Protein AF-A0A0C9Z7R1-F1 (afdb_monomer_lite)

InterPro domains:
  IPR043129 ATPase, nucleotide binding domain [SSF53067] (12-68)

Organism: NCBI:txid765257

Radius of gyration: 18.95 Å; chains: 1; bounding box: 38×37×53 Å

Foldseek 3Di:
DPVVQCDDPNDRDDDPVRVVVVCVVVLVVVLVVVVVCCVPDPDHAAEDEDDDDVLLDPVSVVSNCVSCVVVNHYYDYDHDPPPCPVVVVVVCCVPVVPDDD

pLDDT: mean 79.36, std 14.12, range [47.84, 95.0]

Sequence (101 aa):
MDKKLGMHRGALKLEKEDVAGFFKPSIDCIVNAVKEQCRMAKKMISTVFLVGGFAASDWLYNQIEVSMKSLGVKFFHLDSNINRAITNGGVSYFIDHSVTT

Secondary structure (DSSP, 8-state):
--GGGTEETTEEPPPHHHHHHHHHHHHHHHHHHHHHHHHH-SS---EEEE-STTTT-HHHHHHHHHHHGGGTPEEEE--SS-TTHHHHHHHHHHHH-----

Structure (mmCIF, N/CA/C/O backbone):
data_AF-A0A0C9Z7R1-F1
#
_entry.id   AF-A0A0C9Z7R1-F1
#
loop_
_atom_site.group_PDB
_atom_site.id
_atom_site.type_symbol
_atom_site.label_atom_id
_atom_site.label_alt_id
_atom_site.label_comp_id
_atom_site.label_asym_id
_atom_site.label_entity_id
_atom_site.label_seq_id
_atom_site.pdbx_PDB_ins_code
_atom_site.Cartn_x
_atom_site.Cartn_y
_atom_site.Cartn_z
_atom_site.occupancy
_atom_site.B_iso_or_equiv
_atom_site.auth_seq_id
_atom_site.auth_comp_id
_atom_site.auth_asym_id
_atom_site.auth_atom_id
_atom_site.pdbx_PDB_model_num
ATOM 1 N N . MET A 1 1 ? 25.812 -2.871 -30.171 1.00 48.78 1 MET A N 1
ATOM 2 C CA . MET A 1 1 ? 24.534 -2.307 -29.681 1.00 48.78 1 MET A CA 1
ATOM 3 C C . MET A 1 1 ? 23.714 -3.456 -29.134 1.00 48.78 1 MET A C 1
ATOM 5 O O . MET A 1 1 ? 23.397 -4.369 -29.891 1.00 48.78 1 MET A O 1
ATOM 9 N N . ASP A 1 2 ? 23.478 -3.450 -27.826 1.00 56.75 2 ASP A N 1
ATOM 10 C CA . ASP A 1 2 ? 22.967 -4.581 -27.051 1.00 56.75 2 ASP A CA 1
ATOM 11 C C . ASP A 1 2 ? 21.459 -4.801 -27.250 1.00 56.75 2 ASP A C 1
ATOM 13 O O . ASP A 1 2 ? 20.623 -4.535 -26.390 1.00 56.75 2 ASP A O 1
ATOM 17 N N . LYS A 1 3 ? 21.093 -5.255 -28.453 1.00 57.25 3 LYS A N 1
ATOM 18 C CA . LYS A 1 3 ? 19.706 -5.598 -28.793 1.00 57.25 3 LYS A CA 1
ATOM 19 C C . LYS A 1 3 ? 19.170 -6.763 -27.953 1.00 57.25 3 LYS A C 1
ATOM 21 O O . LYS A 1 3 ? 17.957 -6.897 -27.853 1.00 57.25 3 LYS A O 1
ATOM 26 N N . LYS A 1 4 ? 20.046 -7.592 -27.365 1.00 66.06 4 LYS A N 1
ATOM 27 C CA . LYS A 1 4 ? 19.649 -8.722 -26.511 1.00 66.06 4 LYS A CA 1
ATOM 28 C C . LYS A 1 4 ? 19.138 -8.268 -25.145 1.00 66.06 4 LYS A C 1
ATOM 30 O O . LYS A 1 4 ? 18.262 -8.929 -24.607 1.00 66.06 4 LYS A O 1
ATOM 35 N N . LEU A 1 5 ? 19.631 -7.142 -24.628 1.00 68.38 5 LEU A N 1
ATOM 36 C CA . LEU A 1 5 ? 19.165 -6.549 -23.369 1.00 68.38 5 LEU A CA 1
ATOM 37 C C . LEU A 1 5 ? 18.006 -5.550 -23.543 1.00 68.38 5 LEU A C 1
ATOM 39 O O . LEU A 1 5 ? 17.634 -4.883 -22.587 1.00 68.38 5 LEU A O 1
ATOM 43 N N . GLY A 1 6 ? 17.450 -5.385 -24.752 1.00 69.88 6 GLY A N 1
ATOM 44 C CA . GLY A 1 6 ? 16.337 -4.452 -24.993 1.00 69.88 6 GLY A CA 1
ATOM 45 C C . GLY A 1 6 ? 16.702 -2.961 -24.885 1.00 69.88 6 GLY A C 1
ATOM 46 O O . GLY A 1 6 ? 15.814 -2.109 -24.839 1.00 69.88 6 GLY A O 1
ATOM 47 N N . MET A 1 7 ? 17.996 -2.620 -24.860 1.00 76.06 7 MET A N 1
ATOM 48 C CA . MET A 1 7 ? 18.463 -1.239 -24.720 1.00 76.06 7 MET A CA 1
ATOM 49 C C . MET A 1 7 ? 18.538 -0.522 -26.075 1.00 76.06 7 MET A C 1
ATOM 51 O O . MET A 1 7 ? 19.228 -0.961 -27.001 1.00 76.06 7 MET A O 1
ATOM 55 N N . HIS A 1 8 ? 17.880 0.635 -26.187 1.00 80.19 8 HIS A N 1
ATOM 56 C CA . HIS A 1 8 ? 17.938 1.503 -27.364 1.00 80.19 8 HIS A CA 1
ATOM 57 C C . HIS A 1 8 ? 18.242 2.948 -26.955 1.00 80.19 8 HIS A C 1
ATOM 59 O O . HIS A 1 8 ? 17.488 3.556 -26.205 1.00 80.19 8 HIS A O 1
ATOM 65 N N . ARG A 1 9 ? 19.351 3.513 -27.461 1.00 83.50 9 ARG A N 1
ATOM 66 C CA . ARG A 1 9 ? 19.782 4.903 -27.183 1.00 83.50 9 ARG A CA 1
ATOM 67 C C . ARG A 1 9 ? 19.874 5.246 -25.683 1.00 83.50 9 ARG A C 1
ATOM 69 O O . ARG A 1 9 ? 19.523 6.346 -25.278 1.00 83.50 9 ARG A O 1
ATOM 76 N N . GLY A 1 10 ? 20.330 4.301 -24.858 1.00 83.00 10 GLY A N 1
ATOM 77 C CA . GLY A 1 10 ? 20.435 4.487 -23.404 1.00 83.00 10 GLY A CA 1
ATOM 78 C C . GLY A 1 10 ? 19.114 4.341 -22.640 1.00 83.00 10 GLY A C 1
ATOM 79 O O . GLY A 1 10 ? 19.123 4.426 -21.418 1.00 83.00 10 GLY A O 1
ATOM 80 N N . ALA A 1 11 ? 17.998 4.076 -23.325 1.00 81.75 11 ALA A N 1
ATOM 81 C CA . ALA A 1 11 ? 16.732 3.724 -22.698 1.00 81.75 11 ALA A CA 1
ATOM 82 C C . ALA A 1 11 ? 16.558 2.200 -22.662 1.00 81.75 11 ALA A C 1
ATOM 84 O O . ALA A 1 11 ? 16.807 1.516 -23.659 1.00 81.75 11 ALA A O 1
ATOM 85 N N . LEU A 1 12 ? 16.108 1.684 -21.519 1.00 85.62 12 LEU A N 1
ATOM 86 C CA . LEU A 1 12 ? 15.670 0.302 -21.356 1.00 85.62 12 LEU A CA 1
ATOM 87 C C . LEU A 1 12 ? 14.143 0.279 -21.403 1.00 85.62 12 LEU A C 1
ATOM 89 O O . LEU A 1 12 ? 13.489 0.952 -20.606 1.00 85.62 12 LEU A O 1
ATOM 93 N N . LYS A 1 13 ? 13.576 -0.480 -22.339 1.00 84.62 13 LYS A N 1
ATOM 94 C CA . LYS A 1 13 ? 12.141 -0.753 -22.332 1.00 84.62 13 LYS A CA 1
ATOM 95 C C . LYS A 1 13 ? 11.894 -1.933 -21.398 1.00 84.62 13 LYS A C 1
ATOM 97 O O . LYS A 1 13 ? 12.453 -3.001 -21.615 1.00 84.62 13 LYS A O 1
ATOM 102 N N . LEU A 1 14 ? 11.083 -1.710 -20.373 1.00 87.56 14 LEU A N 1
ATOM 103 C CA . LEU A 1 14 ? 10.668 -2.743 -19.432 1.00 87.56 14 LEU A CA 1
ATOM 104 C C . LEU A 1 14 ? 9.269 -3.218 -19.802 1.00 87.56 14 LEU A C 1
ATOM 106 O O . LEU A 1 14 ? 8.398 -2.396 -20.110 1.00 87.56 14 LEU A O 1
ATOM 110 N N . GLU A 1 15 ? 9.062 -4.529 -19.765 1.00 88.81 15 GLU A N 1
ATOM 111 C CA . GLU A 1 15 ? 7.726 -5.093 -19.897 1.00 88.81 15 GLU A CA 1
ATOM 112 C C . GLU A 1 15 ? 6.954 -4.912 -18.584 1.00 88.81 15 GLU A C 1
ATOM 114 O O . GLU A 1 15 ? 7.526 -4.699 -17.508 1.00 88.81 15 GLU A O 1
ATOM 119 N N . LYS A 1 16 ? 5.622 -4.935 -18.666 1.00 85.75 16 LYS A N 1
ATOM 120 C CA . LYS A 1 16 ? 4.758 -4.651 -17.509 1.00 85.75 16 LYS A CA 1
ATOM 121 C C . LYS A 1 16 ? 4.994 -5.648 -16.377 1.00 85.75 16 LYS A C 1
ATOM 123 O O . LYS A 1 16 ? 4.95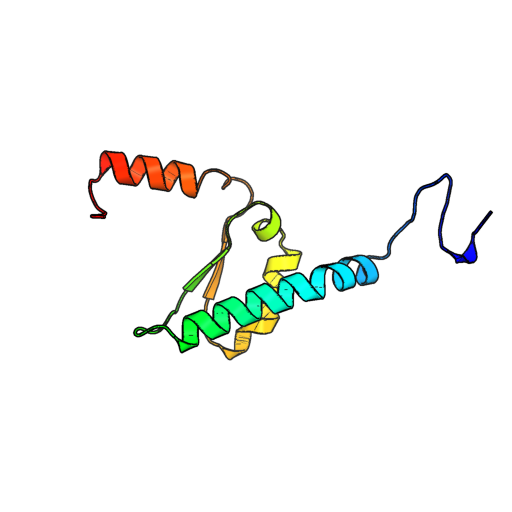0 -5.270 -15.210 1.00 85.75 16 LYS A O 1
ATOM 128 N N . GLU A 1 17 ? 5.251 -6.898 -16.733 1.00 89.50 17 GLU A N 1
ATOM 129 C CA . GLU A 1 17 ? 5.498 -8.012 -15.826 1.00 89.50 17 GLU A CA 1
ATOM 130 C C . GLU A 1 17 ? 6.805 -7.817 -15.050 1.00 89.50 17 GLU A C 1
ATOM 132 O O . GLU A 1 17 ? 6.840 -8.075 -13.847 1.00 89.50 17 GLU A O 1
ATOM 137 N N . ASP A 1 18 ? 7.845 -7.285 -15.699 1.00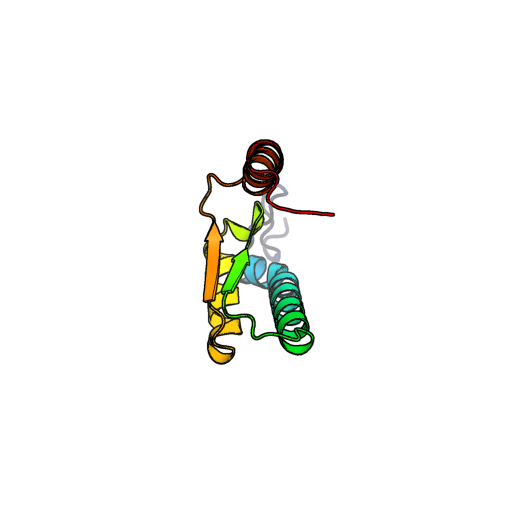 90.56 18 ASP A N 1
ATOM 138 C CA . ASP A 1 18 ? 9.124 -6.980 -15.051 1.00 90.56 18 ASP A CA 1
ATOM 139 C C . ASP A 1 18 ? 8.953 -5.860 -14.024 1.00 90.56 18 ASP A C 1
ATOM 141 O O . ASP A 1 18 ? 9.369 -5.985 -12.870 1.00 90.56 18 ASP A O 1
ATOM 145 N N . VAL A 1 19 ? 8.264 -4.781 -14.417 1.00 90.19 19 VAL A N 1
ATOM 146 C CA . VAL A 1 19 ? 7.965 -3.658 -13.518 1.00 90.19 19 VAL A CA 1
ATOM 147 C C . VAL A 1 19 ? 7.120 -4.129 -12.335 1.00 90.19 19 VAL A C 1
ATOM 149 O O . VAL A 1 19 ? 7.446 -3.822 -11.190 1.00 90.19 19 VAL A O 1
ATOM 152 N N . ALA A 1 20 ? 6.072 -4.917 -12.583 1.00 89.75 20 ALA A N 1
ATOM 153 C CA . ALA A 1 20 ? 5.257 -5.525 -11.533 1.00 89.75 20 ALA A CA 1
ATOM 154 C C . ALA A 1 20 ? 6.103 -6.390 -10.582 1.00 89.75 20 ALA A C 1
ATOM 156 O O . ALA A 1 20 ? 5.950 -6.301 -9.361 1.00 89.75 20 ALA A O 1
ATOM 157 N N . GLY A 1 21 ? 7.034 -7.174 -11.132 1.00 92.25 21 GLY A N 1
ATOM 158 C CA . GLY A 1 21 ? 7.989 -7.977 -10.376 1.00 92.25 21 GLY A CA 1
ATOM 159 C C . GLY A 1 21 ? 8.861 -7.139 -9.441 1.00 92.25 21 GLY A C 1
ATOM 160 O O . GLY A 1 21 ? 9.027 -7.504 -8.276 1.00 92.25 21 GLY A O 1
ATOM 161 N N . PHE A 1 22 ? 9.345 -5.980 -9.895 1.00 92.81 22 PHE A N 1
ATOM 162 C CA . PHE A 1 22 ? 10.148 -5.072 -9.066 1.00 92.81 22 PHE A CA 1
ATOM 163 C C . PHE A 1 22 ? 9.391 -4.532 -7.848 1.00 92.81 22 PHE A C 1
ATOM 165 O O . PHE A 1 22 ? 9.996 -4.321 -6.798 1.00 92.81 22 PHE A O 1
ATOM 172 N N . PHE A 1 23 ? 8.072 -4.348 -7.955 1.00 92.56 23 PHE A N 1
ATOM 173 C CA . PHE A 1 23 ? 7.233 -3.867 -6.852 1.00 92.56 23 PHE A CA 1
ATOM 174 C C . PHE A 1 23 ? 6.653 -4.981 -5.975 1.00 92.56 23 PHE A C 1
ATOM 176 O O . PHE A 1 23 ? 6.082 -4.689 -4.919 1.00 92.56 23 PHE A O 1
ATOM 183 N N . LYS A 1 24 ? 6.822 -6.256 -6.346 1.00 92.75 24 LYS A N 1
ATOM 184 C CA . LYS A 1 24 ? 6.329 -7.385 -5.548 1.00 92.75 24 LYS A CA 1
ATOM 185 C C . LYS A 1 24 ? 6.819 -7.353 -4.087 1.00 92.75 24 LYS A C 1
ATOM 187 O O . LYS A 1 24 ? 5.976 -7.510 -3.203 1.00 92.75 24 LYS A O 1
ATOM 192 N N . PRO A 1 25 ? 8.108 -7.085 -3.781 1.00 95.00 25 PRO A N 1
ATOM 193 C CA . PRO A 1 25 ? 8.568 -6.998 -2.393 1.00 95.00 25 PRO A CA 1
ATOM 194 C C . PRO A 1 25 ? 7.853 -5.905 -1.587 1.00 95.00 25 PRO A C 1
ATOM 196 O O . PRO A 1 25 ? 7.592 -6.079 -0.397 1.00 95.00 25 PRO A O 1
ATOM 199 N N . SER A 1 26 ? 7.498 -4.786 -2.227 1.00 93.75 26 SER A N 1
ATOM 200 C CA . SER A 1 26 ? 6.739 -3.708 -1.586 1.00 93.75 26 SER A CA 1
ATOM 201 C C . SER A 1 26 ? 5.314 -4.146 -1.250 1.00 93.75 26 SER A C 1
ATOM 203 O O . SER A 1 26 ? 4.8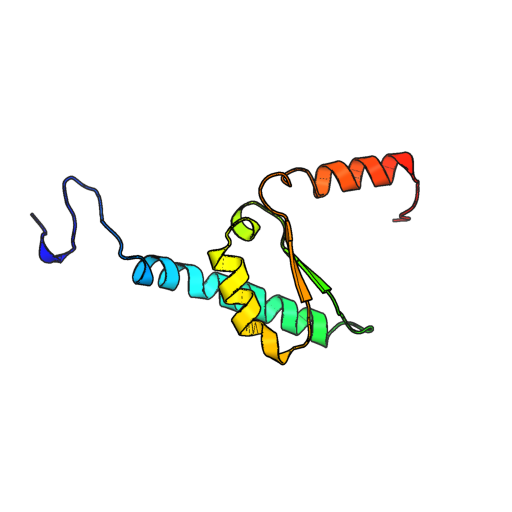43 -3.869 -0.149 1.00 93.75 26 SER A O 1
ATOM 205 N N . ILE A 1 27 ? 4.649 -4.867 -2.158 1.00 92.50 27 ILE A N 1
ATOM 206 C CA . ILE A 1 27 ? 3.316 -5.438 -1.909 1.00 92.50 27 ILE A CA 1
ATOM 207 C C . ILE A 1 27 ? 3.375 -6.426 -0.745 1.00 92.50 27 ILE A C 1
ATOM 209 O O . ILE A 1 27 ? 2.598 -6.298 0.200 1.00 92.50 27 ILE A O 1
ATOM 213 N N . ASP A 1 28 ? 4.322 -7.365 -0.774 1.00 94.06 28 ASP A N 1
ATOM 214 C CA . ASP A 1 28 ? 4.479 -8.374 0.277 1.00 94.06 28 ASP A CA 1
ATOM 215 C C . ASP A 1 28 ? 4.725 -7.713 1.646 1.00 94.06 28 ASP A C 1
ATOM 217 O O . ASP A 1 28 ? 4.148 -8.126 2.654 1.00 94.06 28 ASP A O 1
ATOM 221 N N . CYS A 1 29 ? 5.531 -6.647 1.687 1.00 94.75 29 CYS A N 1
ATOM 222 C CA . CYS A 1 29 ? 5.789 -5.870 2.898 1.00 94.75 29 CYS A CA 1
ATOM 223 C C . CYS A 1 29 ? 4.512 -5.224 3.457 1.00 94.75 29 CYS A C 1
ATOM 225 O O . CYS A 1 29 ? 4.203 -5.403 4.636 1.00 94.75 29 CYS A O 1
ATOM 227 N N . ILE A 1 30 ? 3.734 -4.534 2.613 1.00 92.88 30 ILE A N 1
ATOM 228 C CA . ILE A 1 30 ? 2.457 -3.918 3.015 1.00 92.88 30 ILE A CA 1
ATOM 229 C C . ILE A 1 30 ? 1.504 -4.988 3.551 1.00 92.88 30 ILE A C 1
ATOM 231 O O . ILE A 1 30 ? 0.902 -4.822 4.612 1.00 92.88 30 ILE A O 1
ATOM 235 N N . VAL A 1 31 ? 1.400 -6.111 2.840 1.00 92.25 31 VAL A N 1
ATOM 236 C CA . VAL A 1 31 ? 0.520 -7.217 3.210 1.00 92.25 31 VAL A CA 1
ATOM 237 C C . VAL A 1 31 ? 0.908 -7.780 4.580 1.00 92.25 31 VAL A C 1
ATOM 239 O O . VAL A 1 31 ? 0.067 -7.917 5.470 1.00 92.25 31 VAL A O 1
ATOM 242 N N . ASN A 1 32 ? 2.187 -8.070 4.787 1.00 94.31 32 ASN A N 1
ATOM 243 C CA . ASN A 1 32 ? 2.664 -8.617 6.052 1.00 94.31 32 ASN A CA 1
ATOM 244 C C . ASN A 1 32 ? 2.493 -7.628 7.209 1.00 94.31 32 ASN A C 1
ATOM 246 O O . ASN A 1 32 ? 2.063 -8.036 8.287 1.00 94.31 32 ASN A O 1
ATOM 250 N N . ALA A 1 33 ? 2.742 -6.338 6.980 1.00 93.31 33 ALA A N 1
ATOM 251 C CA . ALA A 1 33 ? 2.531 -5.302 7.985 1.00 93.31 33 ALA A CA 1
ATOM 252 C C . ALA A 1 33 ? 1.063 -5.231 8.433 1.00 93.31 33 ALA A C 1
ATOM 254 O O . ALA A 1 33 ? 0.789 -5.223 9.632 1.00 93.31 33 ALA A O 1
ATOM 255 N N . VAL A 1 34 ? 0.109 -5.253 7.495 1.00 91.81 34 VAL A N 1
ATOM 256 C CA . VAL A 1 34 ? -1.323 -5.238 7.840 1.00 91.81 34 VAL A CA 1
ATOM 257 C C . VAL A 1 34 ? -1.727 -6.507 8.590 1.00 91.81 34 VAL A C 1
ATOM 259 O O . VAL A 1 34 ? -2.443 -6.422 9.588 1.00 91.81 34 VAL A O 1
ATOM 262 N N . LYS A 1 35 ? -1.259 -7.685 8.155 1.00 91.88 35 LYS A N 1
ATOM 263 C CA . LYS A 1 35 ? -1.526 -8.954 8.856 1.00 91.88 35 LYS A CA 1
ATOM 264 C C . LYS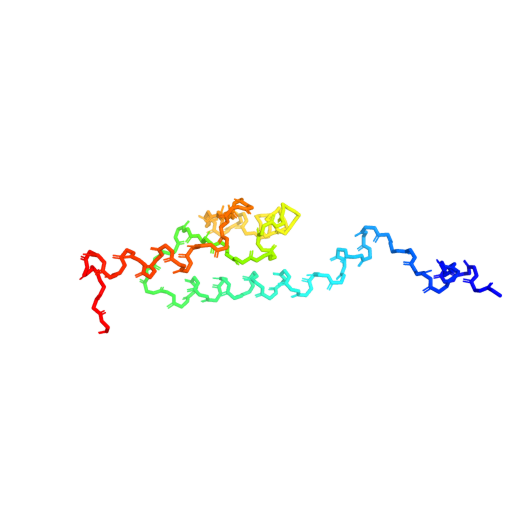 A 1 35 ? -1.025 -8.912 10.294 1.00 91.88 35 LYS A C 1
ATOM 266 O O . LYS A 1 35 ? -1.747 -9.312 11.204 1.00 91.88 35 LYS A O 1
ATOM 271 N N . GLU A 1 36 ? 0.180 -8.396 10.496 1.00 94.25 36 GLU A N 1
ATOM 272 C CA . GLU A 1 36 ? 0.775 -8.285 11.821 1.00 94.25 36 GLU A CA 1
ATOM 273 C C . GLU A 1 36 ? 0.005 -7.299 12.706 1.00 94.25 36 GLU A C 1
ATOM 275 O O . GLU A 1 36 ? -0.331 -7.623 13.843 1.00 94.25 36 GLU A O 1
ATOM 280 N N . GLN A 1 37 ? -0.389 -6.144 12.167 1.00 92.56 37 GLN A N 1
ATOM 281 C CA . GLN A 1 37 ? -1.240 -5.191 12.882 1.00 92.56 37 GLN A CA 1
ATOM 282 C C . GLN A 1 37 ? -2.588 -5.805 13.273 1.00 92.56 37 GLN A C 1
ATOM 284 O O . GLN A 1 37 ? -3.026 -5.639 14.410 1.00 92.56 37 GLN A O 1
ATOM 289 N N . CYS A 1 38 ? -3.221 -6.566 12.374 1.00 91.06 38 CYS A N 1
ATOM 290 C CA . CYS A 1 38 ? -4.464 -7.279 12.674 1.00 91.06 38 CYS A CA 1
ATOM 291 C C . CYS A 1 38 ? -4.272 -8.319 13.785 1.00 91.06 38 CYS A C 1
ATOM 293 O O . CYS A 1 38 ? -5.131 -8.448 14.652 1.00 91.06 38 CYS A O 1
ATOM 295 N N . ARG A 1 39 ? -3.140 -9.033 13.787 1.00 91.62 39 ARG A N 1
ATOM 296 C CA . ARG A 1 39 ? -2.800 -10.035 14.807 1.00 91.62 39 ARG A CA 1
ATOM 297 C C . ARG A 1 39 ? -2.535 -9.409 16.178 1.00 91.62 39 ARG A C 1
ATOM 299 O O . ARG A 1 39 ? -2.892 -9.994 17.196 1.00 91.62 39 ARG A O 1
ATOM 306 N N . MET A 1 40 ? -1.886 -8.247 16.210 1.00 94.44 40 MET A N 1
ATOM 307 C CA . MET A 1 40 ? -1.525 -7.543 17.446 1.00 94.44 40 MET A CA 1
ATOM 308 C C . MET A 1 40 ? -2.672 -6.704 18.026 1.00 94.44 40 MET A C 1
ATOM 310 O O . MET A 1 40 ? -2.627 -6.319 19.197 1.00 94.44 40 MET A O 1
ATOM 314 N N . ALA A 1 41 ? -3.686 -6.378 17.224 1.00 91.94 41 ALA A N 1
ATOM 315 C CA . ALA A 1 41 ? -4.771 -5.515 17.653 1.00 91.94 41 ALA A CA 1
ATOM 316 C C . ALA A 1 41 ? -5.661 -6.195 18.706 1.00 91.94 41 ALA A C 1
ATOM 318 O O . ALA A 1 41 ? -6.168 -7.297 18.523 1.00 91.94 41 ALA A O 1
ATOM 319 N N . LYS A 1 42 ? -5.932 -5.480 19.805 1.00 92.38 42 LYS A N 1
ATOM 320 C CA . LYS A 1 42 ? -6.888 -5.916 20.845 1.00 92.38 42 LYS A CA 1
ATOM 321 C C . LYS A 1 42 ? -8.344 -5.916 20.359 1.00 92.38 42 LYS A C 1
ATOM 323 O O . LYS A 1 42 ? -9.210 -6.487 21.012 1.00 92.38 42 LYS A O 1
ATOM 328 N N . LYS A 1 43 ? -8.621 -5.217 19.256 1.00 91.19 43 LYS A N 1
ATOM 329 C CA . LYS A 1 43 ? -9.932 -5.108 18.611 1.00 91.19 43 LYS A CA 1
ATOM 330 C C . LYS A 1 43 ? -9.793 -5.512 17.151 1.00 91.19 43 LYS A C 1
ATOM 332 O O . LYS A 1 43 ? -8.775 -5.226 16.530 1.00 91.19 43 LYS A O 1
ATOM 337 N N . MET A 1 44 ? -10.837 -6.129 16.610 1.00 89.62 44 MET A N 1
ATOM 338 C CA . MET A 1 44 ? -10.874 -6.521 15.205 1.00 89.62 44 MET A CA 1
ATOM 339 C C . MET A 1 44 ? -10.745 -5.292 14.297 1.00 89.62 44 MET A C 1
ATOM 341 O O . MET A 1 44 ? -11.530 -4.349 14.407 1.00 89.62 44 MET A O 1
ATOM 345 N N . ILE A 1 45 ? -9.772 -5.325 13.387 1.00 90.25 45 ILE A N 1
ATOM 346 C CA . ILE A 1 45 ? -9.624 -4.331 12.323 1.00 90.25 45 ILE A CA 1
ATOM 347 C C . ILE A 1 45 ? -10.518 -4.763 11.161 1.00 90.25 45 ILE A C 1
ATOM 349 O O . ILE A 1 45 ? -10.306 -5.820 10.578 1.00 90.25 45 ILE A O 1
ATOM 353 N N . SER A 1 46 ? -11.526 -3.959 10.829 1.00 88.94 46 SER A N 1
ATOM 354 C CA . SER A 1 46 ? -12.449 -4.232 9.716 1.00 88.94 46 SER A CA 1
ATOM 355 C C . SER A 1 46 ? -12.097 -3.477 8.433 1.00 88.94 46 SER A C 1
ATOM 357 O O . SER A 1 46 ? -12.506 -3.890 7.346 1.00 88.94 46 SER A O 1
ATOM 359 N N . THR A 1 47 ? -11.333 -2.388 8.551 1.00 88.94 47 THR A N 1
ATOM 360 C CA . THR A 1 47 ? -11.086 -1.445 7.459 1.00 88.94 47 THR A CA 1
ATOM 361 C C . THR A 1 47 ? -9.661 -0.902 7.505 1.00 88.94 47 THR A C 1
ATOM 363 O O . THR A 1 47 ? -9.179 -0.522 8.572 1.00 88.94 47 THR A O 1
ATOM 366 N N . VAL A 1 48 ? -9.017 -0.810 6.340 1.00 89.06 48 VAL A N 1
ATOM 367 C CA . VAL A 1 48 ? -7.692 -0.211 6.141 1.00 89.06 48 VAL A CA 1
ATOM 368 C C . VAL A 1 48 ? -7.770 0.861 5.056 1.00 89.06 48 VAL A C 1
ATOM 370 O O . VAL A 1 48 ? -8.303 0.626 3.972 1.00 89.06 48 VAL A O 1
ATOM 373 N N . PHE A 1 49 ? -7.207 2.034 5.348 1.00 87.50 49 PHE A N 1
ATOM 374 C CA . PHE A 1 49 ? -7.067 3.133 4.395 1.00 87.50 49 PHE A CA 1
ATOM 375 C C . PHE A 1 49 ? -5.618 3.228 3.920 1.00 87.50 49 PHE A C 1
ATOM 377 O O . PHE A 1 49 ? -4.707 3.435 4.721 1.00 87.50 49 PHE A O 1
ATOM 384 N N . LEU A 1 50 ? -5.409 3.091 2.613 1.00 86.12 50 LEU A N 1
ATOM 385 C CA . LEU A 1 50 ? -4.118 3.297 1.969 1.00 86.12 50 LEU A CA 1
ATOM 386 C C . LEU A 1 50 ? -3.991 4.773 1.576 1.00 86.12 50 LEU A C 1
ATOM 388 O O . LEU A 1 50 ? -4.830 5.312 0.851 1.00 86.12 50 LEU A O 1
ATOM 392 N N . VAL A 1 51 ? -2.935 5.424 2.065 1.00 84.25 51 VAL A N 1
ATOM 393 C CA . VAL A 1 51 ? -2.662 6.853 1.849 1.00 84.25 51 VAL A CA 1
ATOM 394 C C . VAL A 1 51 ? -1.303 7.068 1.182 1.00 84.25 51 VAL A C 1
ATOM 396 O O . VAL A 1 51 ? -0.415 6.220 1.262 1.00 84.25 51 VAL A O 1
ATOM 399 N N . GLY A 1 52 ? -1.129 8.230 0.550 1.00 76.94 52 GLY A N 1
ATOM 400 C CA . GLY A 1 52 ? 0.108 8.622 -0.132 1.00 76.94 52 GLY A CA 1
ATOM 401 C C . GLY A 1 52 ? 0.110 8.310 -1.631 1.00 76.94 52 GLY A C 1
ATOM 402 O O . GLY A 1 52 ? -0.758 7.611 -2.145 1.00 76.94 52 GLY A O 1
ATOM 403 N N . GLY A 1 53 ? 1.101 8.844 -2.350 1.00 79.56 53 GLY A N 1
ATOM 404 C CA . GLY A 1 53 ? 1.124 8.810 -3.819 1.00 79.56 53 GLY A CA 1
ATOM 405 C C . GLY A 1 53 ? 1.156 7.404 -4.425 1.00 79.56 53 GLY A C 1
ATOM 406 O O . GLY A 1 53 ? 0.577 7.185 -5.481 1.00 79.56 53 GLY A O 1
ATOM 407 N N . PHE A 1 54 ? 1.766 6.429 -3.744 1.00 84.50 54 PHE A N 1
ATOM 408 C CA . PHE A 1 54 ? 1.788 5.047 -4.232 1.00 84.50 54 PHE A CA 1
ATOM 409 C C . PHE A 1 54 ? 0.429 4.348 -4.074 1.00 84.50 54 PHE A C 1
ATOM 411 O O . PHE A 1 54 ? 0.036 3.567 -4.935 1.00 84.50 54 PHE A O 1
ATOM 418 N N . ALA A 1 55 ? -0.325 4.691 -3.024 1.00 84.00 55 ALA A N 1
ATOM 419 C CA . ALA A 1 55 ? -1.677 4.184 -2.791 1.00 84.00 55 ALA A CA 1
ATOM 420 C C . ALA A 1 55 ? -2.695 4.667 -3.836 1.00 84.00 55 ALA A C 1
ATOM 422 O O . ALA A 1 55 ? -3.726 4.030 -4.016 1.00 84.00 55 ALA A O 1
ATOM 423 N N . ALA A 1 56 ? -2.403 5.751 -4.561 1.00 82.69 56 ALA A N 1
ATOM 424 C CA . ALA A 1 56 ? -3.242 6.215 -5.665 1.00 82.69 56 ALA A CA 1
ATOM 425 C C . ALA A 1 56 ? -3.181 5.296 -6.905 1.00 82.69 56 ALA A C 1
ATOM 427 O O . ALA A 1 56 ? -3.913 5.517 -7.860 1.00 82.69 56 ALA A O 1
ATOM 428 N N . SER A 1 57 ? -2.312 4.280 -6.914 1.00 86.50 57 SER A N 1
ATOM 429 C CA . SER A 1 57 ? -2.217 3.310 -8.006 1.00 86.50 57 SER A CA 1
ATOM 430 C C . SER A 1 57 ? -3.306 2.238 -7.911 1.00 86.50 57 SER A C 1
ATOM 432 O O . SER A 1 57 ? -3.274 1.401 -7.005 1.00 86.50 57 SER A O 1
ATOM 434 N N . ASP A 1 58 ? -4.194 2.184 -8.906 1.00 87.81 58 ASP A N 1
ATOM 435 C CA . ASP A 1 58 ? -5.195 1.112 -9.050 1.00 87.81 58 ASP A CA 1
ATOM 436 C C . ASP A 1 58 ? -4.547 -0.273 -9.121 1.00 87.81 58 ASP A C 1
ATOM 438 O O . ASP A 1 58 ? -5.065 -1.258 -8.593 1.00 87.81 58 ASP A O 1
ATOM 442 N N . TRP A 1 59 ? -3.375 -0.365 -9.759 1.00 89.25 59 TRP A N 1
ATOM 443 C CA . TRP A 1 59 ? -2.635 -1.620 -9.827 1.00 89.25 59 TRP A CA 1
ATOM 444 C C . TRP A 1 59 ? -2.240 -2.096 -8.428 1.00 89.25 59 TRP A C 1
ATOM 446 O O . TRP A 1 59 ? -2.466 -3.259 -8.103 1.00 89.25 59 TRP A O 1
ATOM 456 N N . LEU A 1 60 ? -1.712 -1.204 -7.583 1.00 89.06 60 LEU A N 1
ATOM 457 C CA . LEU A 1 60 ? -1.345 -1.553 -6.211 1.00 89.06 60 LEU A CA 1
ATOM 458 C C . LEU A 1 60 ? -2.573 -1.987 -5.404 1.00 89.06 60 LEU A C 1
ATOM 460 O O . LEU A 1 60 ? -2.512 -3.001 -4.706 1.00 89.06 60 LEU A O 1
ATOM 464 N N . TYR A 1 61 ? -3.676 -1.241 -5.521 1.00 88.81 61 TYR A N 1
ATOM 465 C CA . TYR A 1 61 ? -4.933 -1.566 -4.852 1.00 88.81 61 TYR A CA 1
ATOM 466 C C . TYR A 1 61 ? -5.385 -2.992 -5.182 1.00 88.81 61 TYR A C 1
ATOM 468 O O . TYR A 1 61 ? -5.570 -3.804 -4.275 1.00 88.81 61 TYR A O 1
ATOM 476 N N . ASN A 1 62 ? -5.441 -3.331 -6.472 1.00 90.75 62 ASN A N 1
ATOM 477 C CA . ASN A 1 62 ? -5.853 -4.653 -6.938 1.00 90.75 62 ASN A CA 1
ATOM 478 C C . ASN A 1 62 ? -4.932 -5.772 -6.418 1.00 90.75 62 ASN A C 1
ATOM 480 O O . ASN A 1 62 ? -5.411 -6.830 -6.008 1.00 90.75 62 ASN A O 1
ATOM 484 N N . GLN A 1 63 ? -3.609 -5.557 -6.390 1.00 91.12 63 GLN A N 1
ATOM 485 C CA . GLN A 1 63 ? -2.665 -6.557 -5.870 1.00 91.12 63 GLN A CA 1
ATOM 486 C C . GLN A 1 63 ? -2.853 -6.814 -4.367 1.00 91.12 63 GLN A C 1
ATOM 488 O O . GLN A 1 63 ? -2.781 -7.961 -3.910 1.00 91.12 63 GLN A O 1
ATOM 493 N N . ILE A 1 64 ? -3.112 -5.760 -3.589 1.00 90.00 64 ILE A N 1
ATOM 494 C CA . ILE A 1 64 ? -3.350 -5.870 -2.145 1.00 90.00 64 ILE A CA 1
ATOM 495 C C . ILE A 1 64 ? -4.710 -6.518 -1.876 1.00 90.00 64 ILE A C 1
ATOM 497 O O . ILE A 1 64 ? -4.788 -7.425 -1.047 1.00 90.00 64 ILE A O 1
ATOM 501 N N . GLU A 1 65 ? -5.762 -6.105 -2.587 1.00 88.38 65 GLU A N 1
ATOM 502 C CA . GLU A 1 65 ? -7.117 -6.640 -2.420 1.00 88.38 65 GLU A CA 1
ATOM 503 C C . GLU A 1 65 ? -7.150 -8.157 -2.653 1.00 88.38 65 GLU A C 1
ATOM 505 O O . GLU A 1 65 ? -7.649 -8.908 -1.811 1.00 88.38 65 GLU A O 1
ATOM 510 N N . VAL A 1 66 ? -6.534 -8.631 -3.742 1.00 88.56 66 VAL 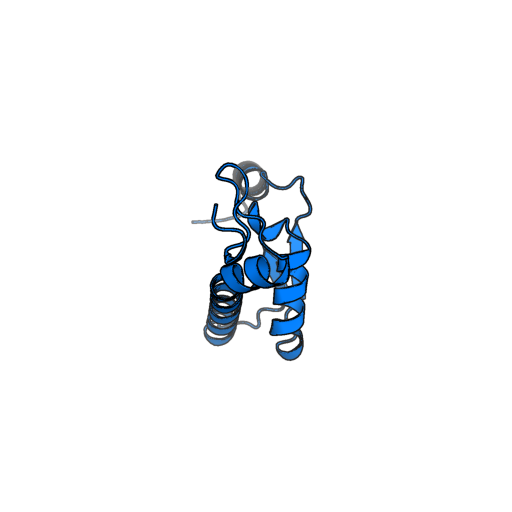A N 1
ATOM 511 C CA . VAL A 1 66 ? -6.404 -10.069 -4.030 1.00 88.56 66 VAL A CA 1
ATOM 512 C C . VAL A 1 66 ? -5.670 -10.793 -2.901 1.00 88.56 66 VAL A C 1
ATOM 514 O O . VAL A 1 66 ? -6.129 -11.836 -2.434 1.00 88.56 66 VAL A O 1
ATOM 517 N N . SER A 1 67 ? -4.566 -10.218 -2.418 1.00 84.75 67 SER A N 1
ATOM 518 C CA . SER A 1 67 ? -3.733 -10.808 -1.360 1.00 84.75 67 SER A CA 1
ATOM 519 C C . SER A 1 67 ? -4.413 -10.845 0.015 1.00 84.75 67 SER A C 1
ATOM 521 O O . SER A 1 67 ? -3.972 -11.582 0.901 1.00 84.75 67 SER A O 1
ATOM 523 N N . MET A 1 68 ? -5.474 -10.055 0.201 1.00 80.69 68 MET A N 1
ATOM 524 C CA . MET A 1 68 ? -6.150 -9.853 1.485 1.00 80.69 68 MET A CA 1
ATOM 525 C C . MET A 1 68 ? -7.596 -10.315 1.529 1.00 80.69 68 MET A C 1
ATOM 527 O O . MET A 1 68 ? -8.217 -10.278 2.593 1.00 80.69 68 MET A O 1
ATOM 531 N N . LYS A 1 69 ? -8.122 -10.823 0.415 1.00 80.44 69 LYS A N 1
ATOM 532 C CA . LYS A 1 69 ? -9.502 -11.303 0.309 1.00 80.44 69 LYS A CA 1
ATOM 533 C C . LYS A 1 69 ? -9.870 -12.331 1.389 1.00 80.44 69 LYS A C 1
ATOM 535 O O . LYS A 1 69 ? -11.014 -12.375 1.828 1.00 80.44 69 LYS A O 1
ATOM 540 N N . SER A 1 70 ? -8.904 -13.122 1.861 1.00 79.06 70 SER A N 1
ATOM 541 C CA . SER A 1 70 ? -9.102 -14.129 2.912 1.00 79.06 70 SER A CA 1
ATOM 542 C C . SER A 1 70 ? -9.155 -13.570 4.339 1.00 79.06 70 SER A C 1
ATOM 544 O O . SER A 1 70 ? -9.558 -14.292 5.244 1.00 79.06 70 SER A O 1
ATOM 546 N N . LEU A 1 71 ? -8.726 -12.324 4.571 1.00 76.69 71 LEU A N 1
ATOM 547 C CA . LEU A 1 71 ? -8.675 -11.711 5.905 1.00 76.69 71 LEU A CA 1
ATOM 548 C C . LEU A 1 71 ? -9.960 -10.969 6.292 1.00 76.69 71 LEU A C 1
ATOM 550 O O . LEU A 1 71 ? -10.088 -10.551 7.438 1.00 76.69 71 LEU A O 1
ATOM 554 N N . GLY A 1 72 ? -10.908 -10.796 5.365 1.00 79.44 72 GLY A N 1
ATOM 555 C CA . GLY A 1 72 ? -12.171 -10.099 5.640 1.00 79.44 72 GLY A CA 1
ATOM 556 C C . GLY A 1 72 ? -12.016 -8.602 5.942 1.00 79.44 72 GLY A C 1
ATOM 557 O O . GLY A 1 72 ? -12.958 -7.975 6.423 1.00 79.44 72 GLY A O 1
ATOM 558 N N . VAL A 1 73 ? -10.844 -8.026 5.659 1.00 85.19 73 VAL A N 1
ATOM 559 C CA . VAL A 1 73 ? -10.539 -6.602 5.845 1.00 85.19 73 VAL A CA 1
ATOM 560 C C . VAL A 1 73 ? -10.874 -5.842 4.566 1.00 85.19 73 VAL A C 1
ATOM 562 O O . VAL A 1 73 ? -10.451 -6.232 3.478 1.00 85.19 73 VAL A O 1
ATOM 565 N N . LYS A 1 74 ? -11.612 -4.736 4.690 1.00 86.50 74 LYS A N 1
ATOM 566 C CA . LYS A 1 74 ? -11.930 -3.855 3.560 1.00 86.50 74 LYS A CA 1
ATOM 567 C C . LYS A 1 74 ? -10.807 -2.853 3.334 1.00 86.50 74 LYS A C 1
ATOM 569 O O . LYS A 1 74 ? -10.419 -2.148 4.264 1.00 86.50 74 LYS A O 1
ATOM 574 N N . PHE A 1 75 ? -10.328 -2.756 2.100 1.00 85.62 75 PHE A N 1
ATOM 575 C CA . PHE A 1 75 ? -9.331 -1.766 1.713 1.00 85.62 75 PHE A CA 1
ATOM 576 C C . PHE A 1 75 ? -9.982 -0.616 0.962 1.00 85.62 75 PHE A C 1
ATOM 578 O O . PHE A 1 75 ? -10.770 -0.825 0.039 1.00 85.62 75 PHE A O 1
ATOM 585 N N . PHE A 1 76 ? -9.591 0.595 1.337 1.00 83.50 76 PHE A N 1
ATOM 586 C CA . PHE A 1 76 ? -9.924 1.814 0.622 1.00 83.50 76 PHE A CA 1
ATOM 587 C C . PHE A 1 76 ? -8.625 2.500 0.244 1.00 83.50 76 PHE A C 1
ATOM 589 O O . PHE A 1 76 ? -7.767 2.728 1.097 1.00 83.50 76 PHE A O 1
ATOM 596 N N . HIS A 1 77 ? -8.483 2.832 -1.030 1.00 79.06 77 HIS A N 1
ATOM 597 C CA . HIS A 1 77 ? -7.489 3.794 -1.460 1.00 79.06 77 HIS A CA 1
ATOM 598 C C . HIS A 1 77 ? -8.210 5.080 -1.840 1.00 79.06 77 HIS A C 1
ATOM 600 O O . HIS A 1 77 ? -9.352 5.085 -2.296 1.00 79.06 77 HIS A O 1
ATOM 606 N N . LEU A 1 78 ? -7.566 6.185 -1.520 1.00 68.81 78 LEU A N 1
ATOM 607 C CA . LEU A 1 78 ? -8.122 7.512 -1.664 1.00 68.81 78 LEU A CA 1
ATOM 608 C C . LEU A 1 78 ? -7.692 8.028 -3.047 1.00 68.81 78 LEU A C 1
ATOM 610 O O . LEU A 1 78 ? -6.525 8.367 -3.240 1.00 68.81 78 LEU A O 1
ATOM 614 N N . ASP A 1 79 ? -8.625 8.025 -4.004 1.00 59.31 79 ASP A N 1
ATOM 615 C CA . ASP A 1 79 ? -8.374 8.382 -5.405 1.00 59.31 79 ASP A CA 1
ATOM 616 C C . ASP A 1 79 ? -7.896 9.842 -5.543 1.00 59.31 79 ASP A C 1
ATOM 618 O O . ASP A 1 79 ? -8.558 10.774 -5.079 1.00 59.31 79 ASP A O 1
ATOM 622 N N . SER A 1 80 ? -6.698 9.969 -6.130 1.00 53.22 80 SER A N 1
ATOM 623 C CA . SER A 1 80 ? -5.961 11.093 -6.749 1.00 53.22 80 SER A CA 1
ATOM 624 C C . SER A 1 80 ? -6.015 12.534 -6.199 1.00 53.22 80 SER A C 1
ATOM 626 O O . SER A 1 80 ? -5.079 13.290 -6.453 1.00 53.22 80 SER A O 1
ATOM 628 N N . ASN A 1 81 ? -6.981 12.944 -5.379 1.00 53.22 81 ASN A N 1
ATOM 629 C CA . ASN A 1 81 ? -7.088 14.307 -4.830 1.00 53.22 81 ASN A CA 1
ATOM 630 C C . ASN A 1 81 ? -6.649 14.434 -3.359 1.00 53.22 81 ASN A C 1
ATOM 632 O O . ASN A 1 81 ? -7.010 15.385 -2.662 1.00 53.22 81 ASN A O 1
ATOM 636 N N . ILE A 1 82 ? -5.893 13.457 -2.845 1.00 50.75 82 ILE A N 1
ATOM 637 C CA . ILE A 1 82 ? -5.815 13.206 -1.390 1.00 50.75 82 ILE A CA 1
ATOM 638 C C . ILE A 1 82 ? -4.388 13.304 -0.849 1.00 50.75 82 ILE A C 1
ATOM 640 O O . ILE A 1 82 ? -4.067 12.827 0.238 1.00 50.75 82 ILE A O 1
ATOM 644 N N . ASN A 1 83 ? -3.580 14.150 -1.490 1.00 50.28 83 ASN A N 1
ATOM 645 C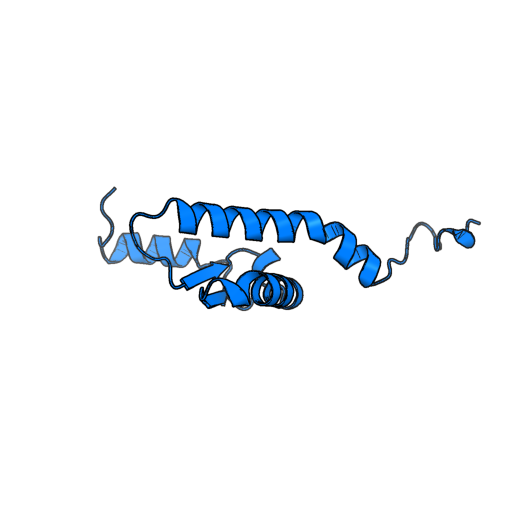 CA . ASN A 1 83 ? -2.399 14.744 -0.852 1.00 50.28 83 ASN A CA 1
ATOM 646 C C . ASN A 1 83 ? -2.754 15.626 0.377 1.00 50.28 83 ASN A C 1
ATOM 648 O O . ASN A 1 83 ? -1.907 16.318 0.928 1.00 50.28 83 ASN A O 1
ATOM 652 N N . ARG A 1 84 ? -4.024 15.612 0.809 1.00 57.12 84 ARG A N 1
ATOM 653 C CA . ARG A 1 84 ? -4.582 16.369 1.925 1.00 57.12 84 ARG A CA 1
ATOM 654 C C . ARG A 1 84 ? -5.193 15.500 3.025 1.00 57.12 84 ARG A C 1
ATOM 656 O O . ARG A 1 84 ? -5.792 16.084 3.908 1.00 57.12 84 ARG A O 1
ATOM 663 N N . ALA A 1 85 ? -5.073 14.164 3.054 1.00 60.53 85 ALA A N 1
ATOM 664 C CA . ALA A 1 85 ? -5.578 13.399 4.217 1.00 60.53 85 ALA A CA 1
ATOM 665 C C . ALA A 1 85 ? -4.941 13.898 5.529 1.00 60.53 85 ALA A C 1
ATOM 667 O O . ALA A 1 85 ? -5.637 14.195 6.496 1.00 60.53 85 ALA A O 1
ATOM 668 N N . ILE A 1 86 ? -3.620 14.095 5.507 1.00 60.78 86 ILE A N 1
ATOM 669 C CA . ILE A 1 86 ? -2.856 14.658 6.626 1.00 60.78 86 ILE A CA 1
ATOM 670 C C . ILE A 1 86 ? -3.262 16.121 6.873 1.00 60.78 86 ILE A C 1
ATOM 672 O O . ILE A 1 86 ? -3.529 16.502 8.008 1.00 60.78 86 ILE A O 1
ATOM 676 N N . THR A 1 87 ? -3.377 16.937 5.819 1.00 60.16 87 THR A N 1
ATOM 677 C CA . THR A 1 87 ? -3.759 18.358 5.929 1.00 60.16 87 THR A CA 1
ATOM 678 C C . THR A 1 87 ? -5.177 18.547 6.475 1.00 60.16 87 THR A C 1
ATOM 680 O O . THR A 1 87 ? -5.395 19.368 7.356 1.00 60.16 87 THR A O 1
ATOM 683 N N . ASN A 1 88 ? -6.143 17.778 5.980 1.00 61.56 88 ASN A N 1
ATOM 684 C CA . ASN A 1 88 ? -7.537 17.811 6.408 1.00 61.56 88 ASN A CA 1
ATOM 685 C C . ASN A 1 88 ? -7.677 17.266 7.832 1.00 61.56 88 ASN A C 1
ATOM 687 O O . ASN A 1 88 ? -8.425 17.839 8.616 1.00 61.56 88 ASN A O 1
ATOM 691 N N . GLY A 1 89 ? -6.920 16.220 8.187 1.00 64.25 89 GLY A N 1
ATOM 692 C CA . GLY A 1 89 ? -6.841 15.722 9.560 1.00 64.25 89 GLY A CA 1
ATOM 693 C C . GLY A 1 89 ? -6.296 16.774 10.528 1.00 64.25 89 GLY A C 1
ATOM 694 O O . GLY A 1 89 ? -6.887 16.994 11.578 1.00 64.25 89 GLY A O 1
ATOM 695 N N . GLY A 1 90 ? -5.232 17.489 10.151 1.00 63.75 90 GLY A N 1
ATOM 696 C CA . GLY A 1 90 ? -4.674 18.577 10.961 1.00 63.75 90 GLY A CA 1
ATOM 697 C C . GLY A 1 90 ? -5.637 19.755 11.148 1.00 63.75 90 GLY A C 1
ATOM 698 O O . GLY A 1 90 ? -5.750 20.290 12.248 1.00 63.75 90 GLY A O 1
ATOM 699 N N . VAL A 1 91 ? -6.379 20.130 10.101 1.00 65.38 91 VAL A N 1
ATOM 700 C CA . VAL A 1 91 ? -7.409 21.180 10.192 1.00 65.38 91 VAL A CA 1
ATOM 701 C C . VAL A 1 91 ? -8.587 20.729 11.064 1.00 65.38 91 VAL A C 1
ATOM 703 O O . VAL A 1 91 ? -9.022 21.491 11.921 1.00 65.38 91 VAL A O 1
ATOM 706 N N . SER A 1 92 ? -9.071 19.493 10.906 1.00 59.84 92 SER A N 1
ATOM 707 C CA . SER A 1 92 ? -10.146 18.947 11.749 1.00 59.84 92 SER A CA 1
ATOM 708 C C . SER A 1 92 ? -9.717 18.819 13.216 1.00 59.84 92 SER A C 1
ATOM 710 O O . SER A 1 92 ? -10.485 19.188 14.098 1.00 59.84 92 SER A O 1
ATOM 712 N N . TYR A 1 93 ? -8.470 18.418 13.492 1.00 63.50 93 TYR A N 1
ATOM 713 C CA . TYR A 1 93 ? -7.904 18.413 14.847 1.00 63.50 93 TYR A CA 1
ATOM 714 C C . TYR A 1 93 ? -7.959 19.800 15.502 1.00 63.50 93 TYR A C 1
ATOM 716 O O . TYR A 1 93 ? -8.393 19.933 16.645 1.00 63.50 93 TYR A O 1
ATOM 724 N N . PHE A 1 94 ? -7.540 20.832 14.764 1.00 62.94 94 PHE A N 1
ATOM 725 C CA . PHE A 1 94 ? -7.499 22.208 15.257 1.00 62.94 94 PHE A CA 1
ATOM 726 C C . PHE A 1 94 ? -8.896 22.794 15.518 1.00 62.94 94 PHE A C 1
ATOM 728 O O . PHE A 1 94 ? -9.066 23.573 16.453 1.00 62.94 94 PHE A O 1
ATOM 735 N N . ILE A 1 95 ? -9.891 22.422 14.707 1.00 67.75 95 ILE A N 1
ATOM 736 C CA . ILE A 1 95 ? -11.255 22.956 14.809 1.00 67.75 95 ILE A CA 1
ATOM 737 C C . ILE A 1 95 ? -12.069 22.210 15.876 1.00 67.75 95 ILE A C 1
ATOM 739 O O . ILE A 1 95 ? -12.671 22.853 16.734 1.00 67.75 95 ILE A O 1
ATOM 743 N N . ASP A 1 96 ? -12.053 20.875 15.877 1.00 64.75 96 ASP A N 1
ATOM 744 C CA . ASP A 1 96 ? -13.010 20.084 16.663 1.00 64.75 96 ASP A CA 1
ATOM 745 C C . ASP A 1 96 ? -12.489 19.627 18.036 1.00 64.75 96 ASP A C 1
ATOM 747 O O . ASP A 1 96 ? -13.233 18.970 18.765 1.00 64.75 96 ASP A O 1
ATOM 751 N N . HIS A 1 97 ? -11.227 19.912 18.404 1.00 57.34 97 HIS A N 1
ATOM 752 C CA . HIS A 1 97 ? -10.601 19.476 19.674 1.00 57.34 97 HIS A CA 1
ATOM 753 C C . HIS A 1 97 ? -10.831 17.980 20.008 1.00 57.34 97 HIS A C 1
ATOM 755 O O . HIS A 1 97 ? -10.800 17.567 21.165 1.00 57.34 97 HIS A O 1
ATOM 761 N N . SER A 1 98 ? -11.086 17.144 18.997 1.00 54.53 98 SER A N 1
ATOM 762 C CA . SER A 1 98 ? -11.655 15.800 19.179 1.00 54.53 98 SER A CA 1
ATOM 763 C C . SER A 1 98 ? -10.606 14.696 19.338 1.00 54.53 98 SER A C 1
ATOM 765 O O . SER A 1 98 ? -10.945 13.513 19.340 1.00 54.53 98 SER A O 1
ATOM 767 N N . VAL A 1 99 ? -9.329 15.055 19.491 1.00 47.84 99 VAL A N 1
ATOM 768 C CA . VAL A 1 99 ? -8.256 14.103 19.793 1.00 47.84 99 VAL A CA 1
ATOM 769 C C . VAL A 1 99 ? -7.404 14.678 20.918 1.00 47.84 99 VAL A C 1
ATOM 771 O O . VAL A 1 99 ? -6.881 15.781 20.808 1.00 47.84 99 VAL A O 1
ATOM 774 N N . THR A 1 100 ? -7.292 13.939 22.017 1.00 54.91 100 THR A N 1
ATOM 775 C CA . THR A 1 100 ? -6.377 14.247 23.122 1.00 54.91 100 THR A CA 1
ATOM 776 C C . THR A 1 100 ? -5.094 13.441 22.927 1.00 54.91 100 THR A C 1
ATOM 778 O O . THR A 1 100 ? -5.174 12.269 22.555 1.00 54.91 100 THR A O 1
ATOM 781 N N . THR A 1 101 ? -3.944 14.090 23.123 1.00 48.69 101 THR A N 1
ATOM 782 C CA . THR A 1 101 ? -2.595 13.509 22.998 1.00 48.69 101 THR A CA 1
ATOM 783 C C . THR A 1 101 ? -2.354 12.356 23.965 1.00 48.69 101 THR A C 1
ATOM 785 O O . THR A 1 101 ? -2.797 12.467 25.132 1.00 48.69 101 THR A O 1
#